Protein AF-D8WWL2-F1 (afdb_monomer_lite)

Organism: NCBI:txid857391

Radius of gyration: 16.05 Å; chains: 1; bounding box: 44×28×46 Å

Structure (mmCIF, N/CA/C/O backbone):
data_AF-D8WWL2-F1
#
_entry.id   AF-D8WWL2-F1
#
loop_
_atom_site.group_PDB
_atom_site.id
_atom_site.type_symbol
_atom_site.label_atom_id
_atom_site.label_alt_id
_atom_site.label_comp_id
_atom_site.label_asym_id
_atom_site.label_entity_id
_atom_site.label_seq_id
_atom_site.pdbx_PDB_ins_code
_atom_site.Cartn_x
_atom_site.Cartn_y
_atom_site.Cartn_z
_atom_site.occupancy
_atom_site.B_iso_or_equiv
_atom_site.auth_seq_id
_atom_site.auth_comp_id
_atom_site.auth_asym_id
_atom_site.auth_atom_id
_atom_site.pdbx_PDB_model_num
ATOM 1 N N . MET A 1 1 ? 9.202 -7.839 -23.867 1.00 53.47 1 MET A N 1
ATOM 2 C CA . MET A 1 1 ? 8.180 -6.970 -23.244 1.00 53.47 1 MET A CA 1
ATOM 3 C C . MET A 1 1 ? 7.143 -6.669 -24.310 1.00 53.47 1 MET A C 1
ATOM 5 O O . MET A 1 1 ? 7.568 -6.455 -25.441 1.00 53.47 1 MET A O 1
ATOM 9 N N . PRO A 1 2 ? 5.836 -6.726 -24.007 1.00 59.41 2 PRO A N 1
ATOM 10 C CA . PRO A 1 2 ? 4.810 -6.279 -24.947 1.00 59.41 2 PRO A CA 1
ATOM 11 C C . PRO A 1 2 ? 5.061 -4.820 -25.346 1.00 59.41 2 PRO A C 1
ATOM 13 O O . PRO A 1 2 ? 5.694 -4.074 -24.595 1.00 59.41 2 PRO A O 1
ATOM 16 N N . ASP A 1 3 ? 4.611 -4.439 -26.539 1.00 73.19 3 ASP A N 1
ATOM 17 C CA . ASP A 1 3 ? 4.850 -3.104 -27.078 1.00 73.19 3 ASP A CA 1
ATOM 18 C C . ASP A 1 3 ? 4.110 -2.057 -26.230 1.00 73.19 3 ASP A C 1
ATOM 20 O O . ASP A 1 3 ? 2.882 -2.018 -26.178 1.00 73.19 3 ASP A O 1
ATOM 24 N N . ILE A 1 4 ? 4.868 -1.254 -25.478 1.00 82.25 4 ILE A N 1
ATOM 25 C CA . ILE A 1 4 ? 4.316 -0.226 -24.579 1.00 82.25 4 ILE A CA 1
ATOM 26 C C . ILE A 1 4 ? 3.796 0.962 -25.399 1.00 82.25 4 ILE A C 1
ATOM 28 O O . ILE A 1 4 ? 2.867 1.656 -24.980 1.00 82.25 4 ILE A O 1
ATOM 32 N N . LYS A 1 5 ? 4.377 1.197 -26.582 1.00 74.12 5 LYS A N 1
ATOM 33 C CA . LYS A 1 5 ? 3.913 2.225 -27.510 1.00 74.12 5 LYS A CA 1
ATOM 34 C C . LYS A 1 5 ? 2.588 1.732 -28.100 1.00 74.12 5 LYS A C 1
ATOM 36 O O . LYS A 1 5 ? 2.579 0.743 -28.816 1.00 74.12 5 LYS A O 1
ATOM 41 N N . ASN A 1 6 ? 1.487 2.422 -27.792 1.00 84.69 6 ASN A N 1
ATOM 42 C CA . ASN A 1 6 ? 0.090 2.074 -28.132 1.00 84.69 6 ASN A CA 1
ATOM 43 C C . ASN A 1 6 ? -0.629 1.116 -27.163 1.00 84.69 6 ASN A C 1
ATOM 45 O O . ASN A 1 6 ? -1.640 0.519 -27.520 1.00 84.69 6 ASN A O 1
ATOM 49 N N . SER A 1 7 ? -0.149 0.978 -25.926 1.00 87.38 7 SER A N 1
ATOM 50 C CA . SER A 1 7 ? -0.923 0.296 -24.885 1.00 87.38 7 SER A CA 1
ATOM 51 C C . SER A 1 7 ? -2.102 1.152 -24.406 1.00 87.38 7 SER A C 1
ATOM 53 O O . SER A 1 7 ? -1.904 2.278 -23.956 1.00 87.38 7 SER A O 1
ATOM 55 N N . GLU A 1 8 ? -3.302 0.568 -24.372 1.00 89.69 8 GLU A N 1
ATOM 56 C CA . GLU A 1 8 ? -4.498 1.159 -23.741 1.00 89.69 8 GLU A CA 1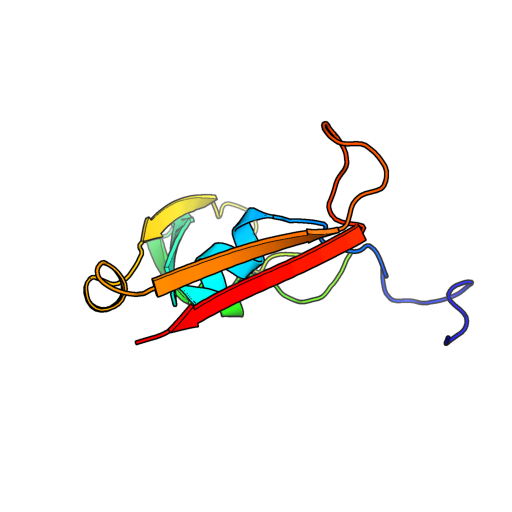
A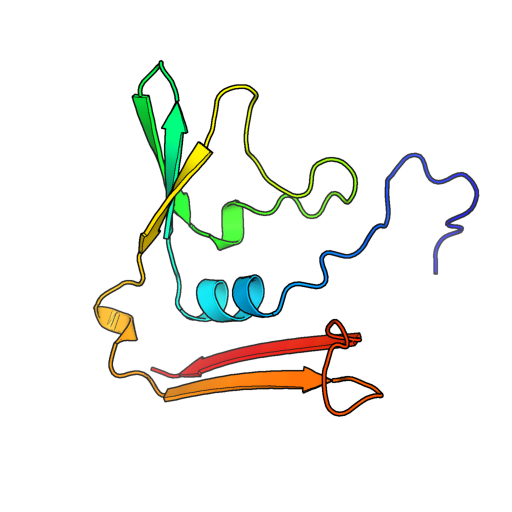TOM 57 C C . GLU A 1 8 ? -4.399 1.204 -22.198 1.00 89.69 8 GLU A C 1
ATOM 59 O O . GLU A 1 8 ? -5.141 1.918 -21.524 1.00 89.69 8 GLU A O 1
ATOM 64 N N . ARG A 1 9 ? -3.458 0.448 -21.609 1.00 90.31 9 ARG A N 1
ATOM 65 C CA . ARG A 1 9 ? -3.181 0.427 -20.163 1.00 90.31 9 ARG A CA 1
ATOM 66 C C . ARG A 1 9 ? -1.995 1.323 -19.798 1.00 90.31 9 ARG A C 1
ATOM 68 O O . ARG A 1 9 ? -0.963 1.299 -20.468 1.00 90.31 9 ARG A O 1
ATOM 75 N N . CYS A 1 10 ? -2.106 2.021 -18.665 1.00 92.94 10 CYS A N 1
ATOM 76 C CA . CYS A 1 10 ? -0.986 2.704 -18.015 1.00 92.94 10 CYS A CA 1
ATOM 77 C C . CYS A 1 10 ? -0.063 1.701 -17.294 1.00 92.94 10 CYS A C 1
ATOM 79 O O . CYS A 1 10 ? -0.508 0.976 -16.401 1.00 92.94 10 CYS A O 1
ATOM 81 N N . HIS A 1 11 ? 1.224 1.702 -17.658 1.00 91.75 11 HIS A N 1
ATOM 82 C CA . HIS A 1 11 ? 2.276 0.827 -17.106 1.00 91.75 11 HIS A CA 1
ATOM 83 C C . HIS A 1 11 ? 3.141 1.503 -16.031 1.00 91.75 11 HIS A C 1
ATOM 85 O O . HIS A 1 11 ? 4.235 1.028 -15.731 1.00 91.75 11 HIS A O 1
ATOM 91 N N . ALA A 1 12 ? 2.698 2.636 -15.476 1.00 93.62 12 ALA A N 1
ATOM 92 C CA . ALA A 1 12 ? 3.430 3.310 -14.408 1.00 93.62 12 ALA A CA 1
ATOM 93 C C . ALA A 1 12 ? 3.595 2.380 -13.194 1.00 93.62 12 ALA A C 1
ATOM 95 O O . ALA A 1 12 ? 2.629 1.775 -12.728 1.00 93.62 12 ALA A O 1
ATOM 96 N N . ALA A 1 13 ? 4.825 2.269 -12.694 1.00 92.69 13 ALA A N 1
ATOM 97 C CA . ALA A 1 13 ? 5.141 1.447 -11.535 1.00 92.69 13 ALA A CA 1
ATOM 98 C C . ALA A 1 13 ? 4.870 2.205 -10.229 1.00 92.69 13 ALA A C 1
ATOM 100 O O . ALA A 1 13 ? 5.200 3.385 -10.099 1.00 92.69 13 ALA A O 1
ATOM 101 N N . LEU A 1 14 ? 4.327 1.502 -9.234 1.00 94.44 14 LEU A N 1
ATOM 102 C CA . LEU A 1 14 ? 4.236 2.003 -7.867 1.00 94.44 14 LEU A CA 1
ATOM 103 C C . LEU A 1 14 ? 5.563 1.747 -7.138 1.00 94.44 14 LEU A C 1
ATOM 105 O O . LEU A 1 14 ? 5.800 0.660 -6.616 1.00 94.44 14 LEU A O 1
ATOM 109 N N . CYS A 1 15 ? 6.427 2.756 -7.071 1.00 95.88 15 CYS A N 1
ATOM 110 C CA . CYS A 1 15 ? 7.731 2.651 -6.409 1.00 95.88 15 CYS A CA 1
ATOM 111 C C . CYS A 1 15 ? 7.640 2.948 -4.898 1.00 95.88 15 CYS A C 1
ATOM 113 O O . CYS A 1 15 ? 8.238 3.907 -4.413 1.00 95.88 15 CYS A O 1
ATOM 115 N N . SER A 1 16 ? 6.863 2.156 -4.153 1.00 96.69 16 SER A N 1
ATOM 116 C CA . SER A 1 16 ? 6.647 2.346 -2.709 1.00 96.69 16 SER A CA 1
ATOM 117 C C . SER A 1 16 ? 7.562 1.462 -1.862 1.00 96.69 16 SER A C 1
ATOM 119 O O . SER A 1 16 ? 7.649 0.259 -2.094 1.00 96.69 16 SER A O 1
ATOM 121 N N . ASP A 1 17 ? 8.200 2.047 -0.844 1.00 98.06 17 ASP A N 1
ATOM 122 C CA . ASP A 1 17 ? 8.943 1.289 0.171 1.00 98.06 17 ASP A CA 1
ATOM 123 C C . ASP A 1 17 ? 8.010 0.708 1.253 1.00 98.06 17 ASP A C 1
ATOM 125 O O . ASP A 1 17 ? 8.221 -0.401 1.738 1.00 98.06 17 ASP A O 1
ATOM 129 N N . LEU A 1 18 ? 6.957 1.447 1.625 1.00 97.25 18 LEU A N 1
ATOM 130 C CA . LEU A 1 18 ? 6.074 1.085 2.741 1.00 97.25 18 LEU A CA 1
ATOM 131 C C . LEU A 1 18 ? 4.992 0.079 2.360 1.00 97.25 18 LEU A C 1
ATOM 133 O O . LEU A 1 18 ? 4.639 -0.756 3.186 1.00 97.25 18 LEU A O 1
ATOM 137 N N . ALA A 1 19 ? 4.473 0.142 1.131 1.00 97.62 19 ALA A N 1
ATOM 138 C CA . ALA A 1 19 ? 3.420 -0.765 0.677 1.00 97.62 19 ALA A CA 1
ATOM 139 C C . ALA A 1 19 ? 3.811 -2.247 0.856 1.00 97.62 19 ALA A C 1
ATOM 141 O O . ALA A 1 19 ? 3.107 -2.942 1.586 1.00 97.62 19 ALA A O 1
ATOM 142 N N . PRO A 1 20 ? 4.938 -2.743 0.296 1.00 98.00 20 PRO A N 1
ATOM 143 C CA . PRO A 1 20 ? 5.320 -4.143 0.480 1.00 98.00 20 PRO A CA 1
ATOM 144 C C . PRO A 1 20 ? 5.615 -4.487 1.945 1.00 98.00 20 PRO A C 1
ATOM 146 O O . PRO A 1 20 ? 5.273 -5.582 2.382 1.00 98.00 20 PRO A O 1
ATOM 149 N N . ALA A 1 21 ? 6.207 -3.566 2.716 1.00 97.62 21 ALA A N 1
ATOM 150 C CA . ALA A 1 21 ? 6.488 -3.786 4.133 1.00 97.62 21 ALA A CA 1
ATOM 151 C C . ALA A 1 21 ? 5.202 -4.022 4.934 1.00 97.62 21 ALA A C 1
ATOM 153 O O . ALA A 1 21 ? 5.080 -5.029 5.623 1.00 97.62 21 ALA A O 1
ATOM 154 N N . LEU A 1 22 ? 4.223 -3.129 4.801 1.00 97.88 22 LEU A N 1
ATOM 155 C CA . LEU A 1 22 ? 2.954 -3.224 5.518 1.00 97.88 22 LEU A CA 1
ATOM 156 C C . LEU A 1 22 ? 2.087 -4.392 5.028 1.00 97.88 22 LEU A C 1
ATOM 158 O O . LEU A 1 22 ? 1.404 -5.013 5.835 1.00 97.88 22 LEU A O 1
ATOM 162 N N . ILE A 1 23 ? 2.148 -4.735 3.737 1.00 97.94 23 ILE A N 1
ATOM 163 C CA . ILE A 1 23 ? 1.484 -5.934 3.204 1.00 97.94 23 ILE A CA 1
ATOM 164 C C . ILE A 1 23 ? 2.068 -7.203 3.834 1.00 97.94 23 ILE A C 1
ATOM 166 O O . ILE A 1 23 ? 1.305 -8.075 4.234 1.00 97.94 23 ILE A O 1
ATOM 170 N N . ALA A 1 24 ? 3.395 -7.305 3.969 1.00 97.38 24 ALA A N 1
ATOM 171 C CA . ALA A 1 24 ? 4.027 -8.454 4.621 1.00 97.38 24 ALA A CA 1
ATOM 172 C C . ALA A 1 24 ? 3.633 -8.577 6.105 1.00 97.38 24 ALA A C 1
ATOM 174 O O . ALA A 1 24 ? 3.589 -9.680 6.636 1.00 97.38 24 ALA A O 1
ATOM 175 N N . PHE A 1 25 ? 3.308 -7.456 6.753 1.00 97.56 25 PHE A N 1
ATOM 176 C CA . PHE A 1 25 ? 2.747 -7.408 8.106 1.00 97.56 25 PHE A CA 1
ATOM 177 C C . PHE A 1 25 ? 1.233 -7.675 8.169 1.00 97.56 25 PHE A C 1
ATOM 179 O O . PHE A 1 25 ? 0.645 -7.502 9.232 1.00 97.56 25 PHE A O 1
ATOM 186 N N . GLU A 1 26 ? 0.593 -8.053 7.058 1.00 96.69 26 GLU A N 1
ATOM 187 C CA . GLU A 1 26 ? -0.859 -8.265 6.967 1.00 96.69 26 GLU A CA 1
ATOM 188 C C . GLU A 1 26 ? -1.669 -7.046 7.445 1.00 96.69 26 GLU A C 1
ATOM 190 O O . GLU A 1 26 ? -2.738 -7.166 8.050 1.00 96.69 26 GLU A O 1
ATOM 195 N N . ALA A 1 27 ? -1.147 -5.840 7.191 1.00 98.00 27 ALA A N 1
ATOM 196 C CA . ALA A 1 27 ? -1.789 -4.610 7.622 1.00 98.00 27 ALA A CA 1
ATOM 197 C C . ALA A 1 27 ? -3.177 -4.437 6.988 1.00 98.00 27 ALA A C 1
ATOM 199 O O . ALA A 1 27 ? -3.437 -4.859 5.856 1.00 98.00 27 ALA A O 1
ATOM 200 N N . ARG A 1 28 ? -4.057 -3.737 7.701 1.00 98.56 28 ARG A N 1
ATOM 201 C CA . ARG A 1 28 ? -5.373 -3.312 7.221 1.00 98.56 28 ARG A CA 1
ATOM 202 C C . ARG A 1 28 ? -5.402 -1.794 7.090 1.00 98.56 28 ARG A C 1
ATOM 204 O O . ARG A 1 28 ? -4.670 -1.081 7.779 1.00 98.56 28 ARG A O 1
ATOM 211 N N . VAL A 1 29 ? -6.226 -1.291 6.177 1.00 98.69 29 VAL A N 1
ATOM 212 C CA . VAL A 1 29 ? -6.393 0.142 5.924 1.00 98.69 29 VAL A CA 1
ATOM 213 C C . VAL A 1 29 ? -7.846 0.539 6.116 1.00 98.69 29 VAL A C 1
ATOM 215 O O . VAL A 1 29 ? -8.749 -0.061 5.530 1.00 98.69 29 VAL A O 1
ATOM 218 N N . LYS A 1 30 ? -8.061 1.567 6.936 1.00 98.81 30 LYS A N 1
ATOM 219 C CA . LYS A 1 30 ? -9.359 2.199 7.135 1.00 98.81 30 LYS A CA 1
ATOM 220 C C . LYS A 1 30 ? -9.514 3.365 6.174 1.00 98.81 30 LYS A C 1
ATOM 222 O O . LYS A 1 30 ? -8.635 4.226 6.070 1.00 98.81 30 LYS A O 1
ATOM 227 N N . ILE A 1 31 ? -10.652 3.381 5.503 1.00 98.88 31 ILE A N 1
ATOM 228 C CA . ILE A 1 31 ? -11.050 4.368 4.514 1.00 98.88 31 ILE A CA 1
ATOM 229 C C . ILE A 1 31 ? -12.345 5.006 5.012 1.00 98.88 31 ILE A C 1
ATOM 231 O O . ILE A 1 31 ? -13.304 4.293 5.301 1.00 98.88 31 ILE A O 1
ATOM 235 N N . ALA A 1 32 ? -12.364 6.330 5.120 1.00 98.69 32 ALA A N 1
ATOM 236 C CA . ALA A 1 32 ? -13.523 7.109 5.533 1.00 98.69 32 ALA A CA 1
ATOM 237 C C . ALA A 1 32 ? -14.032 7.990 4.388 1.00 98.69 32 ALA A C 1
ATOM 239 O O . ALA A 1 32 ? -13.264 8.416 3.528 1.00 98.69 32 ALA A O 1
ATOM 240 N N . SER A 1 33 ? -15.324 8.281 4.418 1.00 98.44 33 SER A N 1
ATOM 241 C CA . SER A 1 33 ? -16.047 9.181 3.517 1.00 98.44 33 SER A CA 1
ATOM 242 C C . SER A 1 33 ? -17.139 9.910 4.308 1.00 98.44 33 SER A C 1
ATOM 244 O O . SER A 1 33 ? -17.260 9.716 5.521 1.00 98.44 33 SER A O 1
ATOM 246 N N . LEU A 1 34 ? -17.955 10.733 3.647 1.00 97.88 34 LEU A N 1
ATOM 247 C CA . LEU A 1 34 ? -19.122 11.339 4.299 1.00 97.88 34 LEU A CA 1
ATOM 248 C C . LEU A 1 34 ? -20.224 10.306 4.584 1.00 97.88 34 LEU A C 1
ATOM 250 O O . LEU A 1 34 ? -21.061 10.516 5.458 1.00 97.88 34 LEU A O 1
ATOM 254 N N . GLU A 1 35 ? -20.206 9.184 3.870 1.00 96.56 35 GLU A N 1
ATOM 255 C CA . GLU A 1 35 ? -21.196 8.114 3.929 1.00 96.56 35 GLU A CA 1
ATOM 256 C C . GLU A 1 35 ? -20.851 7.037 4.971 1.00 96.56 35 GLU A C 1
ATOM 258 O O . GLU A 1 35 ? -21.695 6.203 5.300 1.00 96.56 35 GLU A O 1
ATOM 263 N N . GLY A 1 36 ? -19.628 7.052 5.511 1.00 97.75 36 GLY A N 1
ATOM 264 C CA . GLY A 1 36 ? -19.177 6.129 6.552 1.00 97.75 36 GLY A CA 1
ATOM 265 C C . GLY A 1 36 ? -17.728 5.675 6.390 1.00 97.75 36 GLY A C 1
ATOM 266 O O . GLY A 1 36 ? -16.940 6.274 5.655 1.00 97.75 36 GLY A O 1
ATOM 267 N N . GLU A 1 37 ? -17.384 4.594 7.091 1.00 98.44 37 GLU A N 1
ATOM 268 C CA . GLU A 1 37 ? -16.046 4.001 7.101 1.00 98.44 37 GLU A CA 1
ATOM 269 C C . GLU A 1 37 ? -16.077 2.536 6.658 1.00 98.44 37 GLU A C 1
ATOM 271 O O . GLU A 1 37 ? -17.015 1.794 6.954 1.00 98.44 37 GLU A O 1
ATOM 276 N N . ARG A 1 38 ? -15.007 2.098 5.995 1.00 98.12 38 ARG A N 1
ATOM 277 C CA . ARG A 1 38 ? -14.741 0.691 5.685 1.00 98.12 38 ARG A CA 1
ATOM 278 C C . ARG A 1 38 ? -13.285 0.353 5.951 1.00 98.12 38 ARG A C 1
ATOM 280 O O . ARG A 1 38 ? -12.412 1.212 5.868 1.00 98.12 38 ARG A O 1
ATOM 287 N N . GLU A 1 39 ? -13.018 -0.914 6.229 1.00 98.56 39 GLU A N 1
ATOM 288 C CA . GLU A 1 39 ? -11.661 -1.420 6.411 1.00 98.56 39 GLU A CA 1
ATOM 289 C C . GLU A 1 39 ? -11.423 -2.615 5.489 1.00 98.56 39 GLU A C 1
ATOM 291 O O . GLU A 1 39 ? -12.261 -3.512 5.394 1.00 98.56 39 GLU A O 1
ATOM 296 N N . ILE A 1 40 ? -10.278 -2.623 4.810 1.00 98.62 40 ILE A N 1
ATOM 297 C CA . ILE A 1 40 ? -9.860 -3.699 3.902 1.00 98.62 40 ILE A CA 1
ATOM 298 C C . ILE A 1 40 ? -8.423 -4.125 4.211 1.00 98.62 40 ILE A C 1
ATOM 300 O O . ILE A 1 40 ? -7.680 -3.385 4.862 1.00 98.62 40 ILE A O 1
ATOM 304 N N . ALA A 1 41 ? -8.011 -5.304 3.739 1.00 98.50 41 ALA A N 1
ATOM 305 C CA . ALA A 1 41 ? -6.600 -5.677 3.761 1.00 98.50 41 ALA A CA 1
ATOM 306 C C . ALA A 1 41 ? -5.797 -4.704 2.885 1.00 98.50 41 ALA A C 1
ATOM 308 O O . ALA A 1 41 ? -6.246 -4.305 1.809 1.00 98.50 41 ALA A O 1
ATOM 309 N N . LEU A 1 42 ? -4.597 -4.319 3.322 1.00 98.50 42 LEU A N 1
ATOM 310 C CA . LEU A 1 42 ? -3.764 -3.393 2.555 1.00 98.50 42 LEU A CA 1
ATOM 311 C C . LEU A 1 42 ? -3.313 -4.003 1.215 1.00 98.50 42 LEU A C 1
ATOM 313 O O . LEU A 1 42 ? -3.089 -3.264 0.260 1.00 98.50 42 LEU A O 1
ATOM 317 N N . SER A 1 43 ? -3.232 -5.334 1.110 1.00 98.19 43 SER A N 1
ATOM 318 C CA . SER A 1 43 ? -2.999 -6.034 -0.163 1.00 98.19 43 SER A CA 1
ATOM 319 C C . SER A 1 43 ? -4.066 -5.715 -1.209 1.00 98.19 43 SER A C 1
ATOM 321 O O . SER A 1 43 ? -3.741 -5.563 -2.383 1.00 98.19 43 SER A O 1
ATOM 323 N N . ASP A 1 44 ? -5.313 -5.548 -0.771 1.00 98.56 44 ASP A N 1
ATOM 324 C CA . ASP A 1 44 ? -6.474 -5.325 -1.637 1.00 98.56 44 ASP A CA 1
ATOM 325 C C . ASP A 1 44 ? -6.685 -3.832 -1.932 1.00 98.56 44 ASP A C 1
ATOM 327 O O . ASP A 1 44 ? -7.546 -3.454 -2.723 1.00 98.56 44 ASP A O 1
ATOM 331 N N . PHE A 1 45 ? -5.899 -2.955 -1.297 1.00 98.62 45 PHE A N 1
ATOM 332 C CA . PHE A 1 45 ? -5.963 -1.513 -1.513 1.00 98.62 45 PHE A CA 1
ATOM 333 C C . PHE A 1 45 ? -5.383 -1.094 -2.867 1.00 98.62 45 PHE A C 1
ATOM 335 O O . PHE A 1 45 ? -5.805 -0.077 -3.422 1.00 98.62 45 PHE A O 1
ATOM 342 N N . TYR A 1 46 ? -4.417 -1.853 -3.391 1.00 97.94 46 TYR A N 1
ATOM 343 C CA . TYR A 1 46 ? -3.721 -1.548 -4.637 1.00 97.94 46 TYR A CA 1
ATOM 344 C C . TYR A 1 46 ? -4.313 -2.343 -5.801 1.00 97.94 46 TYR A C 1
ATOM 346 O O . TYR A 1 46 ? -4.368 -3.566 -5.774 1.00 97.94 46 TYR A O 1
ATOM 354 N N . THR A 1 47 ? -4.708 -1.651 -6.866 1.00 96.69 47 THR A N 1
ATOM 355 C CA . THR A 1 47 ? -5.402 -2.257 -8.023 1.00 96.69 47 THR A CA 1
ATOM 356 C C . THR A 1 47 ? -4.454 -2.949 -9.007 1.00 96.69 47 THR A C 1
ATOM 358 O O . THR A 1 47 ? -4.878 -3.733 -9.852 1.00 96.69 47 THR A O 1
ATOM 361 N N . GLY A 1 48 ? -3.163 -2.602 -8.959 1.00 94.12 48 GLY A N 1
ATOM 362 C CA . GLY A 1 48 ? -2.185 -2.956 -9.989 1.00 94.12 48 GLY A CA 1
ATOM 363 C C . GLY A 1 48 ? -2.297 -2.124 -11.276 1.00 94.12 48 GLY A C 1
ATOM 364 O O . GLY A 1 48 ? -1.549 -2.365 -12.227 1.00 94.12 48 GLY A O 1
ATOM 365 N N . GLU A 1 49 ? -3.190 -1.136 -11.345 1.00 94.19 49 GLU A N 1
ATOM 366 C CA . GLU A 1 49 ? -3.359 -0.263 -12.508 1.00 94.19 49 GLU A CA 1
ATOM 367 C C . GLU A 1 49 ? -2.612 1.061 -12.337 1.00 94.19 49 GLU A C 1
ATOM 369 O O . GLU A 1 49 ? -2.874 1.817 -11.408 1.00 94.19 49 GLU A O 1
ATOM 374 N N . GLY A 1 50 ? -1.728 1.414 -13.276 1.00 94.44 50 GLY A N 1
ATOM 375 C CA . GLY A 1 50 ? -0.918 2.630 -13.140 1.00 94.44 50 GLY A CA 1
ATOM 376 C C . GLY A 1 50 ? -1.720 3.940 -13.149 1.00 94.44 50 GLY A C 1
ATOM 377 O O . GLY A 1 50 ? -1.255 4.940 -12.613 1.00 94.44 50 GLY A O 1
ATOM 378 N N . LYS A 1 51 ? -2.917 3.964 -13.756 1.00 94.69 51 LYS A N 1
ATOM 379 C CA . LYS A 1 51 ? -3.770 5.167 -13.825 1.00 94.69 51 LYS A CA 1
ATOM 380 C C . LYS A 1 51 ? -4.560 5.394 -12.534 1.00 94.69 51 LYS A C 1
ATOM 382 O O . LYS A 1 51 ? -4.728 6.537 -12.128 1.00 94.69 51 LYS A O 1
ATOM 387 N N . ASN A 1 52 ? -5.016 4.312 -11.908 1.00 95.56 52 ASN A N 1
ATOM 388 C CA . ASN A 1 52 ? -5.811 4.325 -10.684 1.00 95.56 52 ASN A CA 1
ATOM 389 C C . ASN A 1 52 ? -5.169 3.349 -9.691 1.00 95.56 52 ASN A C 1
ATOM 391 O O . ASN A 1 52 ? -5.682 2.248 -9.521 1.00 95.56 52 ASN A O 1
ATOM 395 N N . PRO A 1 53 ? -4.021 3.6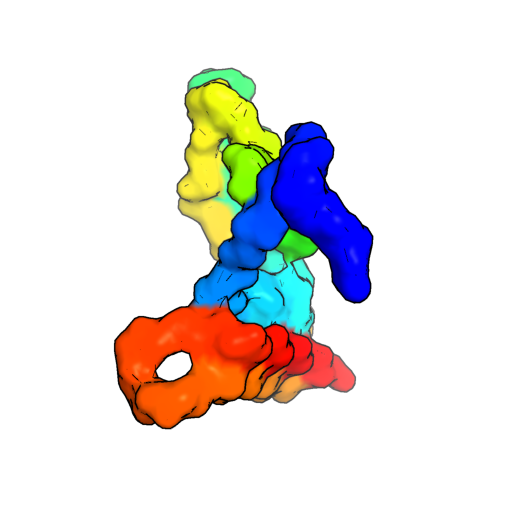90 -9.081 1.00 96.50 53 PRO A N 1
ATOM 396 C 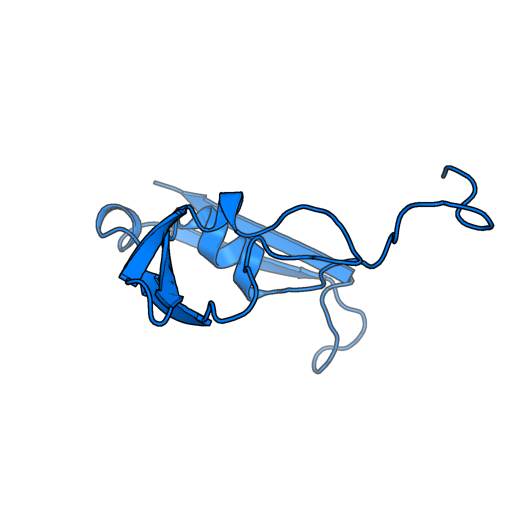CA . PRO A 1 53 ? -3.199 2.726 -8.344 1.00 96.50 53 PRO A CA 1
ATOM 397 C C . PRO A 1 53 ? -3.827 2.224 -7.038 1.00 96.50 53 PRO A C 1
ATOM 399 O O . PRO A 1 53 ? -3.300 1.286 -6.439 1.00 96.50 53 PRO A O 1
ATOM 402 N N . THR A 1 54 ? -4.929 2.830 -6.589 1.00 98.00 54 THR A N 1
ATOM 403 C CA . THR A 1 54 ? -5.645 2.474 -5.361 1.00 98.00 54 THR A CA 1
ATOM 404 C C . THR A 1 54 ? -7.141 2.298 -5.624 1.00 98.00 54 THR A C 1
ATOM 406 O O . THR A 1 54 ? -7.668 2.799 -6.615 1.00 98.00 54 THR A O 1
ATOM 409 N N . VAL A 1 55 ? -7.836 1.599 -4.724 1.00 98.31 55 VAL A N 1
ATOM 410 C CA . VAL A 1 55 ? -9.292 1.356 -4.798 1.00 98.31 55 VAL A CA 1
ATOM 411 C C . VAL A 1 55 ? -10.157 2.520 -4.290 1.00 98.31 55 VAL A C 1
ATOM 413 O O . VAL A 1 55 ? -11.376 2.364 -4.174 1.00 98.31 55 VAL A O 1
ATOM 416 N N . LEU A 1 56 ? -9.545 3.657 -3.934 1.00 98.31 56 LEU A N 1
ATOM 417 C CA . LEU A 1 56 ? -10.266 4.814 -3.397 1.00 98.31 56 LEU A CA 1
ATOM 418 C C . LEU A 1 56 ? -11.247 5.371 -4.429 1.00 98.31 56 LEU A C 1
ATOM 420 O O . LEU A 1 56 ? -10.895 5.589 -5.588 1.00 98.31 56 LEU A O 1
ATOM 424 N N . GLN A 1 57 ? -12.463 5.640 -3.976 1.00 97.69 57 GLN A N 1
ATOM 425 C CA . GLN A 1 57 ? -13.474 6.370 -4.727 1.00 97.69 57 GLN A CA 1
ATOM 426 C C . GLN A 1 57 ? -13.396 7.871 -4.422 1.00 97.69 57 GLN A C 1
ATOM 428 O O . GLN A 1 57 ? -12.741 8.314 -3.477 1.00 97.69 57 GLN A O 1
ATOM 433 N N . ALA A 1 58 ? -14.066 8.684 -5.238 1.00 97.12 58 ALA A N 1
ATOM 434 C CA . ALA A 1 58 ? -14.160 10.116 -4.978 1.00 97.12 58 ALA A CA 1
ATOM 435 C C . ALA A 1 58 ? -14.808 10.372 -3.604 1.00 97.12 58 ALA A C 1
ATOM 437 O O . ALA A 1 58 ? -15.846 9.798 -3.295 1.00 97.12 58 ALA A O 1
ATOM 438 N N . GLY A 1 59 ? -14.189 11.233 -2.793 1.00 97.81 59 GLY A N 1
ATOM 439 C CA . GLY A 1 59 ? -14.647 11.525 -1.429 1.00 97.81 59 GLY A CA 1
ATOM 440 C C . GLY A 1 59 ? -14.144 10.550 -0.359 1.00 97.81 59 GLY A C 1
ATOM 441 O O . GLY A 1 59 ? -14.330 10.823 0.824 1.00 97.81 59 GLY A O 1
ATOM 442 N N . GLU A 1 60 ? -13.466 9.464 -0.742 1.00 98.50 60 GLU A N 1
ATOM 443 C CA . GLU A 1 60 ? -12.824 8.556 0.208 1.00 98.50 60 GLU A CA 1
ATOM 444 C C . GLU A 1 60 ? -11.408 9.018 0.590 1.00 98.50 60 GLU A C 1
ATOM 446 O O . GLU A 1 60 ? -10.635 9.509 -0.236 1.00 98.50 60 GLU A O 1
ATOM 451 N N . MET A 1 61 ? -11.037 8.797 1.851 1.00 98.44 61 MET A N 1
ATOM 452 C CA . MET A 1 61 ? -9.724 9.120 2.403 1.00 98.44 61 MET A CA 1
ATOM 453 C C . MET A 1 61 ? -9.235 8.011 3.332 1.00 98.44 61 MET A C 1
ATOM 455 O O . MET A 1 61 ? -9.981 7.513 4.171 1.00 98.44 61 MET A O 1
ATOM 459 N N . VAL A 1 62 ? -7.955 7.654 3.228 1.00 98.44 62 VAL A N 1
ATOM 460 C CA . VAL A 1 62 ? -7.306 6.776 4.211 1.00 98.44 62 VAL A CA 1
ATOM 461 C C . VAL A 1 62 ? -7.150 7.528 5.529 1.00 98.44 62 VAL A C 1
ATOM 463 O O . VAL A 1 62 ? -6.512 8.578 5.567 1.00 98.44 62 VAL A O 1
ATOM 466 N N . THR A 1 63 ? -7.698 6.980 6.609 1.00 98.69 63 THR A N 1
ATOM 467 C CA . THR A 1 63 ? -7.646 7.596 7.946 1.00 98.69 63 THR A CA 1
ATOM 468 C C . THR A 1 63 ? -6.787 6.820 8.933 1.00 98.69 63 THR A C 1
ATOM 470 O O . THR A 1 63 ? -6.290 7.397 9.897 1.00 98.69 63 THR A O 1
ATOM 473 N N . GLN A 1 64 ? -6.580 5.522 8.704 1.00 98.50 64 GLN A N 1
ATOM 474 C CA . GLN A 1 64 ? -5.810 4.673 9.607 1.00 98.50 64 GLN A CA 1
ATOM 475 C C . GLN A 1 64 ? -5.175 3.505 8.851 1.00 98.50 64 GLN A C 1
ATOM 477 O O . GLN A 1 64 ? -5.773 2.941 7.936 1.00 98.50 64 GLN A O 1
ATOM 482 N N . ILE A 1 65 ? -3.979 3.113 9.284 1.00 98.31 65 ILE A N 1
ATOM 483 C CA . ILE A 1 65 ? -3.369 1.822 8.963 1.00 98.31 65 ILE A CA 1
ATOM 484 C C . ILE A 1 65 ? -3.200 1.078 10.286 1.00 98.31 65 ILE A C 1
ATOM 486 O O . ILE A 1 65 ? -2.711 1.657 11.258 1.00 98.31 65 ILE A O 1
ATOM 490 N N . SER A 1 66 ? -3.621 -0.180 10.338 1.00 97.88 66 SER A N 1
ATOM 491 C CA . SER A 1 66 ? -3.493 -1.045 11.510 1.00 97.88 66 SER A CA 1
ATOM 492 C C . SER A 1 66 ? -2.646 -2.269 11.167 1.00 97.88 66 SER A C 1
ATOM 494 O O . SER A 1 66 ? -2.776 -2.849 10.093 1.00 97.88 66 SER A O 1
ATOM 496 N N . ILE A 1 67 ? -1.749 -2.646 12.078 1.00 96.69 67 ILE A N 1
ATOM 497 C CA . ILE A 1 67 ? -0.948 -3.872 11.988 1.00 96.69 67 ILE A CA 1
ATOM 498 C C . ILE A 1 67 ? -1.499 -4.842 13.040 1.00 96.69 67 ILE A C 1
ATOM 500 O O . ILE A 1 67 ? -1.595 -4.436 14.205 1.00 96.69 67 ILE A O 1
ATOM 504 N N . PRO A 1 68 ? -1.871 -6.082 12.673 1.00 93.88 68 PRO A N 1
ATOM 505 C CA . PRO A 1 68 ? -2.429 -7.046 13.615 1.00 93.88 68 PRO A CA 1
ATOM 506 C C . PRO A 1 68 ? -1.444 -7.361 14.748 1.00 93.88 68 PRO A C 1
ATOM 508 O O . PRO A 1 68 ? -0.235 -7.450 14.535 1.00 93.88 68 PRO A O 1
ATOM 511 N N . GLU A 1 69 ? -1.967 -7.555 15.962 1.00 92.25 69 GLU A N 1
ATOM 512 C CA . GLU A 1 69 ? -1.156 -7.822 17.162 1.00 92.25 69 GLU A CA 1
ATOM 513 C C . GLU A 1 69 ? -0.295 -9.083 17.030 1.00 92.25 69 GLU A C 1
ATOM 515 O O . GLU A 1 69 ? 0.828 -9.129 17.534 1.00 92.25 69 GLU A O 1
ATOM 520 N N . SER A 1 70 ? -0.779 -10.080 16.280 1.00 88.94 70 SER A N 1
ATOM 521 C CA . SER A 1 70 ? -0.036 -11.303 15.951 1.00 88.94 70 SER A CA 1
ATOM 522 C C . SER A 1 70 ? 1.311 -11.022 15.281 1.00 88.94 70 SER A C 1
ATOM 524 O O . SER A 1 70 ? 2.229 -11.832 15.389 1.00 88.94 70 SER A O 1
ATOM 526 N N . ALA A 1 71 ? 1.461 -9.870 14.624 1.00 87.62 71 ALA A N 1
ATOM 527 C CA . ALA A 1 71 ? 2.667 -9.520 13.898 1.00 87.62 71 ALA A CA 1
ATOM 528 C C . ALA A 1 71 ? 3.702 -8.745 14.743 1.00 87.62 71 ALA A C 1
ATOM 530 O O . ALA A 1 71 ? 4.829 -8.544 14.289 1.00 87.62 71 ALA A O 1
ATOM 531 N N . TRP A 1 72 ? 3.382 -8.337 15.979 1.00 84.81 72 TRP A N 1
ATOM 532 C CA . TRP A 1 72 ? 4.223 -7.429 16.781 1.00 84.81 72 TRP A CA 1
ATOM 533 C C . TRP A 1 72 ? 5.541 -8.041 17.282 1.00 84.81 72 TRP A C 1
ATOM 535 O O . TRP A 1 72 ? 6.475 -7.304 17.592 1.00 84.81 72 TRP A O 1
ATOM 545 N N . GLN A 1 73 ? 5.637 -9.371 17.363 1.00 86.00 73 GLN A N 1
ATOM 546 C CA . GLN A 1 73 ? 6.836 -10.090 17.833 1.00 86.00 73 GLN A CA 1
ATOM 547 C C . GLN A 1 73 ? 7.509 -10.928 16.737 1.00 86.00 73 GLN A C 1
ATOM 549 O O . GLN A 1 73 ? 8.286 -11.841 17.018 1.00 86.00 73 GLN A O 1
ATOM 554 N N . THR A 1 74 ? 7.215 -10.622 15.478 1.00 91.44 74 THR A N 1
ATOM 555 C CA . THR A 1 74 ? 7.775 -11.334 14.328 1.00 91.44 74 THR A CA 1
ATOM 556 C C . THR A 1 74 ? 9.162 -10.816 13.955 1.00 91.44 74 THR A C 1
ATOM 558 O O . THR A 1 74 ? 9.561 -9.699 14.301 1.00 91.44 74 THR A O 1
ATOM 561 N N . LYS A 1 75 ? 9.929 -11.631 13.223 1.00 95.50 75 LYS A N 1
ATOM 562 C CA . LYS A 1 75 ? 11.170 -11.169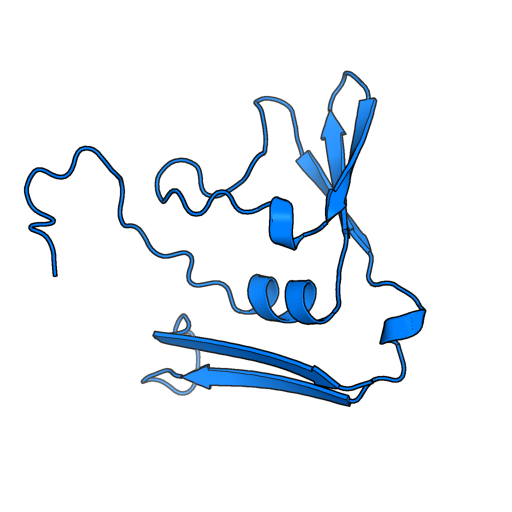 12.588 1.00 95.50 75 LYS A CA 1
ATOM 563 C C . LYS A 1 75 ? 10.836 -10.640 11.204 1.00 95.50 75 LYS A C 1
ATOM 565 O O . LYS A 1 75 ? 10.223 -11.345 10.411 1.00 95.50 75 LYS A O 1
ATOM 570 N N . SER A 1 76 ? 11.295 -9.435 10.888 1.00 96.00 76 SER A N 1
ATOM 571 C CA . SER A 1 76 ? 11.010 -8.803 9.599 1.00 96.00 76 SER A CA 1
ATOM 572 C C . SER A 1 76 ? 12.252 -8.209 8.952 1.00 96.00 76 SER A C 1
ATOM 574 O O . SER A 1 76 ? 13.158 -7.749 9.649 1.00 96.00 76 SER A O 1
ATOM 576 N N . ALA A 1 77 ? 12.256 -8.132 7.625 1.00 97.56 77 ALA A N 1
ATOM 577 C CA . ALA A 1 77 ? 13.248 -7.372 6.875 1.00 97.56 77 ALA A CA 1
ATOM 578 C C . ALA A 1 77 ? 12.619 -6.696 5.652 1.00 97.56 77 ALA A C 1
ATOM 580 O O . ALA A 1 77 ? 11.712 -7.245 5.029 1.00 97.56 77 ALA A O 1
ATOM 581 N N . TYR A 1 78 ? 13.148 -5.527 5.285 1.00 98.19 78 TYR A N 1
ATOM 582 C CA . TYR A 1 78 ? 12.896 -4.866 4.006 1.00 98.19 78 TYR A CA 1
ATOM 583 C C . TYR A 1 78 ? 14.230 -4.587 3.314 1.00 98.19 78 TYR A C 1
ATOM 585 O O . TYR A 1 78 ? 15.161 -4.068 3.932 1.00 98.19 78 TYR A O 1
ATOM 593 N N . VAL A 1 79 ? 14.324 -4.921 2.030 1.00 97.94 79 VAL A N 1
ATOM 594 C CA . VAL A 1 79 ? 15.512 -4.690 1.206 1.00 97.94 79 VAL A CA 1
ATOM 595 C C . VAL A 1 79 ? 15.144 -3.793 0.035 1.00 97.94 79 VAL A C 1
ATOM 597 O O . VAL A 1 79 ? 14.230 -4.096 -0.728 1.00 97.94 79 VAL A O 1
ATOM 600 N N . LYS A 1 80 ? 15.901 -2.703 -0.118 1.00 98.19 80 LYS A N 1
ATOM 601 C CA . LYS A 1 80 ? 15.752 -1.709 -1.184 1.00 98.19 80 LYS A CA 1
ATOM 602 C C . LYS A 1 80 ? 16.958 -1.728 -2.115 1.00 98.19 80 LYS A C 1
ATOM 604 O O . LYS A 1 80 ? 18.063 -1.380 -1.696 1.00 98.19 80 LYS A O 1
ATOM 609 N N . LEU A 1 81 ? 16.733 -2.048 -3.387 1.00 97.81 81 LEU A N 1
ATOM 610 C CA . LEU A 1 81 ? 17.724 -1.890 -4.448 1.00 97.81 81 LEU A CA 1
ATOM 611 C C . LEU A 1 81 ? 17.646 -0.472 -5.027 1.00 97.81 81 LEU A C 1
ATOM 613 O O . LEU A 1 81 ? 16.573 -0.013 -5.421 1.00 97.81 81 LEU A O 1
ATOM 617 N N . ARG A 1 82 ? 18.783 0.227 -5.067 1.00 97.44 82 ARG A N 1
ATOM 618 C CA . ARG A 1 82 ? 18.905 1.606 -5.561 1.00 97.44 82 ARG A CA 1
ATOM 619 C C . ARG A 1 82 ? 20.338 1.912 -5.988 1.00 97.44 82 ARG A C 1
ATOM 621 O O . ARG A 1 82 ? 21.276 1.337 -5.438 1.00 97.44 82 ARG A O 1
ATOM 628 N N . SER A 1 83 ? 20.507 2.843 -6.925 1.00 96.38 83 SER A N 1
ATOM 629 C CA . SER A 1 83 ? 21.828 3.236 -7.432 1.00 96.38 83 SER A CA 1
ATOM 630 C C . SER A 1 83 ? 22.553 4.195 -6.485 1.00 96.38 83 SER A C 1
ATOM 632 O O . SER A 1 83 ? 23.748 4.043 -6.236 1.00 96.38 83 SER A O 1
ATOM 634 N N . ARG A 1 84 ? 21.841 5.174 -5.918 1.00 96.62 84 ARG A N 1
ATOM 635 C CA . ARG A 1 84 ? 22.361 6.114 -4.919 1.00 96.62 84 ARG A CA 1
ATOM 636 C C . ARG A 1 84 ? 22.030 5.628 -3.514 1.00 96.62 84 ARG A C 1
ATOM 638 O O . ARG A 1 84 ? 21.009 4.994 -3.267 1.00 96.62 84 ARG A O 1
ATOM 645 N N . LYS A 1 85 ? 22.871 5.987 -2.542 1.00 92.69 85 LYS A N 1
ATOM 646 C CA . LYS A 1 85 ? 22.684 5.584 -1.135 1.00 92.69 85 LYS A CA 1
ATOM 647 C C . LYS A 1 85 ? 21.531 6.305 -0.422 1.00 92.69 85 LYS A C 1
ATOM 649 O O . LYS A 1 85 ? 21.176 5.905 0.680 1.00 92.69 85 LYS A O 1
ATOM 654 N N . SER A 1 86 ? 20.945 7.339 -1.023 1.00 94.44 86 SER A N 1
ATOM 655 C CA . SER A 1 86 ? 19.829 8.107 -0.462 1.00 94.44 86 SER A CA 1
ATOM 656 C C . SER A 1 86 ? 18.978 8.718 -1.582 1.00 94.44 86 SER A C 1
ATOM 658 O O . SER A 1 86 ? 19.426 8.761 -2.729 1.00 94.44 86 SER A O 1
ATOM 660 N N . ILE A 1 87 ? 17.776 9.196 -1.241 1.00 95.12 87 ILE A N 1
ATOM 661 C CA . ILE A 1 87 ? 16.807 9.914 -2.098 1.00 95.12 87 ILE A CA 1
ATOM 662 C C . ILE A 1 87 ? 16.153 9.064 -3.205 1.00 95.12 87 ILE A C 1
ATOM 664 O O . ILE A 1 87 ? 14.990 9.287 -3.519 1.00 95.12 87 ILE A O 1
ATOM 668 N N . ASP A 1 88 ? 16.845 8.071 -3.770 1.00 96.56 88 ASP A N 1
ATOM 669 C CA . ASP A 1 88 ? 16.289 7.194 -4.809 1.00 96.56 88 ASP A CA 1
ATOM 670 C C . ASP A 1 88 ? 15.031 6.440 -4.358 1.00 96.56 88 ASP A C 1
ATOM 672 O O . ASP A 1 88 ? 14.989 5.859 -3.267 1.00 96.56 88 ASP A O 1
ATOM 676 N N . PHE A 1 89 ? 14.048 6.367 -5.257 1.00 96.88 89 PHE A N 1
ATOM 677 C CA . PHE A 1 89 ? 12.985 5.365 -5.219 1.00 96.88 89 PHE A CA 1
ATOM 678 C C . PHE A 1 89 ? 13.564 3.944 -5.373 1.00 96.88 89 PHE A C 1
ATOM 680 O O . PHE A 1 89 ? 14.665 3.785 -5.910 1.00 96.88 89 PHE A O 1
ATOM 687 N N . PRO A 1 90 ? 12.868 2.897 -4.892 1.00 96.88 90 PRO A N 1
ATOM 688 C CA . PRO A 1 90 ? 13.306 1.523 -5.113 1.00 96.88 90 PRO A CA 1
ATOM 689 C C . PRO A 1 90 ? 13.295 1.192 -6.612 1.00 96.88 90 PRO A C 1
ATOM 691 O O . PRO A 1 90 ? 12.264 1.311 -7.267 1.00 96.88 90 PRO A O 1
ATOM 694 N N . GLN A 1 91 ? 14.430 0.733 -7.146 1.00 96.56 91 GLN A N 1
ATOM 695 C CA . GLN A 1 91 ? 14.459 0.021 -8.432 1.00 96.56 91 GLN A CA 1
ATOM 696 C C . GLN A 1 91 ? 13.785 -1.348 -8.286 1.00 96.56 91 GLN A C 1
ATOM 698 O O . GLN A 1 91 ? 13.085 -1.806 -9.182 1.00 96.56 91 GLN A O 1
ATOM 703 N N . ALA A 1 92 ? 13.987 -1.967 -7.122 1.00 96.88 92 ALA A N 1
ATOM 704 C CA . ALA A 1 92 ? 13.230 -3.100 -6.618 1.00 96.88 92 ALA A CA 1
ATOM 705 C C . ALA A 1 92 ? 13.173 -3.008 -5.086 1.00 96.88 92 ALA A C 1
ATOM 707 O O . ALA A 1 92 ? 14.110 -2.506 -4.455 1.00 96.88 92 ALA A O 1
ATOM 708 N N . GLY A 1 93 ? 12.084 -3.490 -4.497 1.00 97.50 93 GLY A N 1
ATOM 709 C CA . GLY A 1 93 ? 11.889 -3.556 -3.052 1.00 97.50 93 GLY A CA 1
ATOM 710 C C . GLY A 1 93 ? 11.241 -4.882 -2.675 1.00 97.50 93 GLY A C 1
ATOM 711 O O . GLY A 1 93 ? 10.346 -5.343 -3.379 1.00 97.50 93 GLY A O 1
ATOM 712 N N . ALA A 1 94 ? 11.695 -5.498 -1.587 1.00 98.31 94 ALA A N 1
ATOM 713 C CA . ALA A 1 94 ? 11.126 -6.741 -1.076 1.00 98.31 94 ALA A CA 1
ATOM 714 C C . ALA A 1 94 ? 11.040 -6.693 0.446 1.00 98.31 94 ALA A C 1
ATOM 716 O O . ALA A 1 94 ? 11.991 -6.275 1.106 1.00 98.31 94 ALA A O 1
ATOM 717 N N . ALA A 1 95 ? 9.908 -7.132 0.989 1.00 98.38 95 ALA A N 1
ATOM 718 C CA . ALA A 1 95 ? 9.684 -7.260 2.419 1.00 98.38 95 ALA A CA 1
ATOM 719 C C . ALA A 1 95 ? 9.351 -8.706 2.779 1.00 98.38 95 ALA A C 1
ATOM 721 O O . ALA A 1 95 ? 8.752 -9.426 1.982 1.00 98.38 95 ALA A O 1
ATOM 722 N N . VAL A 1 96 ? 9.727 -9.112 3.986 1.00 97.69 96 VAL A N 1
ATOM 723 C CA . VAL A 1 96 ? 9.392 -10.417 4.552 1.00 97.69 96 VAL A CA 1
ATOM 724 C C . VAL A 1 96 ? 9.100 -10.266 6.036 1.00 97.69 96 VAL A C 1
ATOM 726 O O . VAL A 1 96 ? 9.774 -9.501 6.730 1.00 97.69 96 VAL A O 1
ATOM 729 N N . VAL A 1 97 ? 8.110 -11.018 6.502 1.00 97.00 97 VAL A N 1
ATOM 730 C CA . VAL A 1 97 ? 7.769 -11.203 7.911 1.00 97.00 97 VAL A CA 1
ATOM 731 C C . VAL A 1 97 ? 7.738 -12.709 8.165 1.00 97.00 97 VAL A C 1
ATOM 733 O O . VAL A 1 97 ? 7.130 -13.454 7.400 1.00 97.00 97 VAL A O 1
ATOM 736 N N . LEU A 1 98 ? 8.456 -13.160 9.191 1.00 92.19 98 LEU A N 1
ATOM 737 C CA . LEU A 1 98 ? 8.567 -14.560 9.594 1.00 92.19 98 LEU A CA 1
ATOM 738 C C . LEU A 1 98 ? 7.977 -14.712 10.997 1.00 92.19 98 LEU A C 1
ATOM 740 O O . LEU A 1 98 ? 8.422 -14.034 11.933 1.00 92.19 98 LEU A O 1
ATOM 744 N N . SER A 1 99 ? 6.981 -15.589 11.099 1.00 77.75 99 SER A N 1
ATOM 745 C CA . SER A 1 99 ? 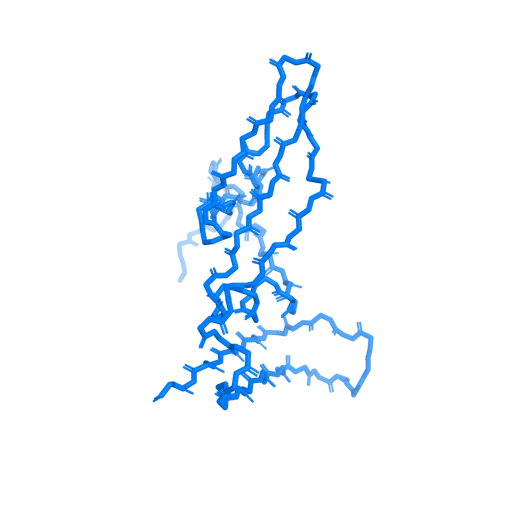6.319 -16.007 12.337 1.00 77.75 99 SER A CA 1
ATOM 746 C C . SER A 1 99 ? 6.918 -17.294 12.895 1.00 77.75 99 SER A C 1
ATOM 748 O O . SER A 1 99 ? 7.462 -18.099 12.103 1.00 77.75 99 SER A O 1
#

Foldseek 3Di:
DPDPVPDPFDPDDDLDQVLQALLQLQKKWWKAFPVGIDIDGSVQQAPNGNVCGGPDDPRIDTDDIDGDPVQPPWDKDKDADDDDPDDDGGPDIHMHTHD

pLDDT: mean 94.5, std 7.41, range [53.47, 98.88]

Sequence (99 aa):
MPDIKNSERCHAALCSDLAPALIAFEARVKIASLEGEREIALSDFYTGEGKNPTVLQAGEMVTQISIPESAWQTKSAYVKLRSRKSIDFPQAGAAVVLS

InterPro domains:
  IPR002346 Molybdopterin dehydrogenase, FAD-binding [PF00941] (10-69)
  IPR016169 FAD-binding, type PCMH, subdomain 2 [G3DSA:3.30.465.10] (7-69)
  IPR036318 FAD-binding, type PCMH-like superfamily [SSF56176] (4-69)
  IPR051312 Diverse Substrate Oxidoreductases [PTHR42659] (10-98)

Secondary structure (DSSP, 8-state):
----TT-SS-------SHHHHHHHTT-EEEEE-SS-EEEEEGGGGB-S-SSS-B-PPTT-EEEEEE--GGGTT-EEEEEEE-SSSSSPPPSEEEEEEE-